Protein AF-A0A945WZQ1-F1 (afdb_monomer_lite)

Radius of gyration: 29.97 Å; chains: 1; bounding box: 73×67×44 Å

Secondary structure (DSSP, 8-state):
--------------------------PPPP----TTSPPPP-EEEEEEEEE-TTT--EEEEEEEEEEEGGGGTTT-----------

Structure (mmCIF, N/CA/C/O backbone):
data_AF-A0A945WZQ1-F1
#
_entry.id   AF-A0A945WZQ1-F1
#
loop_
_atom_site.group_PDB
_atom_site.id
_atom_site.type_symbol
_atom_site.label_atom_id
_atom_site.label_alt_id
_atom_site.label_comp_id
_atom_site.label_asym_id
_atom_site.label_entity_id
_atom_site.label_seq_id
_atom_site.pdbx_PDB_ins_code
_atom_site.Cartn_x
_atom_site.Cartn_y
_atom_site.Cartn_z
_atom_site.occupancy
_atom_site.B_iso_or_equiv
_atom_site.auth_seq_id
_atom_site.auth_comp_id
_atom_site.auth_asym_id
_atom_site.auth_atom_id
_atom_site.pdbx_PDB_model_num
ATOM 1 N N . MET A 1 1 ? 56.638 -54.324 19.271 1.00 42.25 1 MET A N 1
ATOM 2 C CA . MET A 1 1 ? 56.635 -53.480 18.056 1.00 42.25 1 MET A CA 1
ATOM 3 C C . MET A 1 1 ? 55.244 -53.539 17.431 1.00 42.25 1 MET A C 1
ATOM 5 O O . MET A 1 1 ? 54.753 -54.624 17.167 1.00 42.25 1 MET A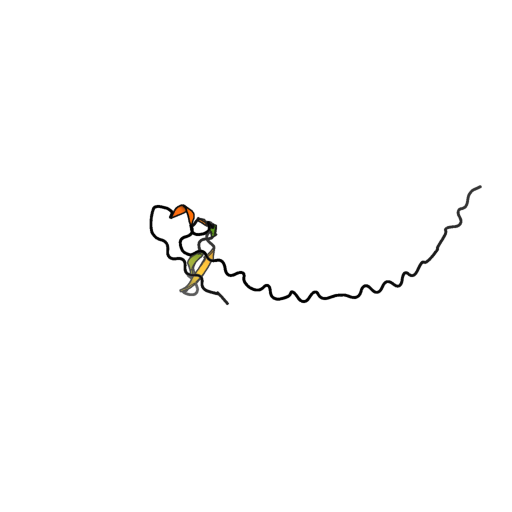 O 1
ATOM 9 N N . LYS A 1 2 ? 54.581 -52.379 17.336 1.00 43.66 2 LYS A N 1
ATOM 10 C CA . LYS A 1 2 ? 53.186 -52.141 16.908 1.00 43.66 2 LYS A CA 1
ATOM 11 C C . LYS A 1 2 ? 53.084 -52.052 15.380 1.00 43.66 2 LYS A C 1
ATOM 13 O O . LYS A 1 2 ? 53.790 -51.214 14.829 1.00 43.66 2 LYS A O 1
ATOM 18 N N . ARG A 1 3 ? 52.161 -52.794 14.748 1.00 45.16 3 ARG A N 1
ATOM 19 C CA . ARG A 1 3 ? 51.495 -52.486 13.453 1.00 45.16 3 ARG A CA 1
ATOM 20 C C . ARG A 1 3 ? 50.127 -53.198 13.451 1.00 45.16 3 ARG A C 1
ATOM 22 O O . ARG A 1 3 ? 50.079 -54.409 13.320 1.00 45.16 3 ARG A O 1
ATOM 29 N N . ILE A 1 4 ? 49.071 -52.588 13.997 1.00 46.81 4 ILE A N 1
ATOM 30 C CA . ILE A 1 4 ? 48.003 -51.863 13.271 1.00 46.81 4 ILE A CA 1
ATOM 31 C C . ILE A 1 4 ? 47.541 -52.639 12.024 1.00 46.81 4 ILE A C 1
ATOM 33 O O . ILE A 1 4 ? 48.048 -52.416 10.932 1.00 46.81 4 ILE A O 1
ATOM 37 N N . SER A 1 5 ? 46.581 -53.552 12.207 1.00 38.19 5 SER A N 1
ATOM 38 C CA . SER A 1 5 ? 45.724 -54.050 11.123 1.00 38.19 5 SER A CA 1
ATOM 39 C C . SER A 1 5 ? 44.449 -53.217 11.120 1.00 38.19 5 SER A C 1
ATOM 41 O O . SER A 1 5 ? 43.715 -53.180 12.107 1.00 38.19 5 SER A O 1
ATOM 43 N N . VAL A 1 6 ? 44.259 -52.479 10.031 1.00 48.81 6 VAL A N 1
ATOM 44 C CA . VAL A 1 6 ? 43.147 -51.556 9.818 1.00 48.81 6 VAL A CA 1
ATOM 45 C C . VAL A 1 6 ? 41.901 -52.363 9.465 1.00 48.81 6 VAL A C 1
ATOM 47 O O . VAL A 1 6 ? 41.877 -53.100 8.483 1.00 48.81 6 VAL A O 1
ATOM 50 N N . PHE A 1 7 ? 40.879 -52.212 10.303 1.00 43.94 7 PHE A N 1
ATOM 51 C CA . PHE A 1 7 ? 39.511 -52.654 10.069 1.00 43.94 7 PHE A CA 1
ATOM 52 C C . PHE A 1 7 ? 38.934 -51.943 8.838 1.00 43.94 7 PHE A C 1
ATOM 54 O O . PHE A 1 7 ? 38.877 -50.716 8.812 1.00 43.94 7 PHE A O 1
ATOM 61 N N . LEU A 1 8 ? 38.459 -52.705 7.852 1.00 40.19 8 LEU A N 1
ATOM 62 C CA . LEU A 1 8 ? 37.634 -52.186 6.762 1.00 40.19 8 LEU A CA 1
ATOM 63 C C . LEU A 1 8 ? 36.334 -52.995 6.697 1.00 40.19 8 LEU A C 1
ATOM 65 O O . LEU A 1 8 ? 36.159 -53.883 5.868 1.00 40.19 8 LEU A O 1
ATOM 69 N N . THR A 1 9 ? 35.430 -52.714 7.629 1.00 48.53 9 THR A N 1
ATOM 70 C CA . THR A 1 9 ? 34.047 -53.197 7.605 1.00 48.53 9 THR A CA 1
ATOM 71 C C . THR A 1 9 ? 33.232 -52.280 6.694 1.00 48.53 9 THR A C 1
ATOM 73 O O . THR A 1 9 ? 32.859 -51.172 7.073 1.00 48.53 9 THR A O 1
ATOM 76 N N . LEU A 1 10 ? 32.988 -52.731 5.463 1.00 41.62 10 LEU A N 1
ATOM 77 C CA . LEU A 1 10 ? 32.162 -52.033 4.481 1.00 41.62 10 LEU A CA 1
ATOM 78 C C . LEU A 1 10 ? 30.684 -52.409 4.697 1.00 41.62 10 LEU A C 1
ATOM 80 O O . LEU A 1 10 ? 30.198 -53.400 4.159 1.00 41.62 10 LEU A O 1
ATOM 84 N N . SER A 1 11 ? 29.967 -51.631 5.509 1.00 43.84 11 SER A N 1
ATOM 85 C CA . SER A 1 11 ? 28.513 -51.759 5.673 1.00 43.84 11 SER A CA 1
ATOM 86 C C . SER A 1 11 ? 27.795 -51.028 4.537 1.00 43.84 11 SER A C 1
ATOM 88 O O . SER A 1 11 ? 27.690 -49.803 4.549 1.00 43.84 11 SER A O 1
ATOM 90 N N . ILE A 1 12 ? 27.290 -51.771 3.549 1.00 54.66 12 ILE A N 1
ATOM 91 C CA . ILE A 1 12 ? 26.403 -51.231 2.510 1.00 54.66 12 ILE A CA 1
ATOM 92 C C . ILE A 1 12 ? 25.000 -51.112 3.115 1.00 54.66 12 ILE A C 1
ATOM 94 O O . ILE A 1 12 ? 24.236 -52.075 3.160 1.00 54.66 12 ILE A O 1
ATOM 98 N N . ALA A 1 13 ? 24.675 -49.925 3.624 1.00 47.94 13 ALA A N 1
ATOM 99 C CA . ALA A 1 13 ? 23.328 -49.583 4.055 1.00 47.94 13 ALA A CA 1
ATOM 100 C C . ALA A 1 13 ? 22.458 -49.287 2.824 1.00 47.94 13 ALA A C 1
ATOM 102 O O . ALA A 1 13 ? 22.547 -48.224 2.212 1.00 47.94 13 ALA A O 1
ATOM 103 N N . PHE A 1 14 ? 21.606 -50.246 2.467 1.00 47.03 14 PHE A N 1
ATOM 104 C CA . PHE A 1 14 ? 20.454 -50.022 1.603 1.00 47.03 14 PHE A CA 1
ATOM 105 C C . PHE A 1 14 ? 19.425 -49.217 2.408 1.00 47.03 14 PHE A C 1
ATOM 107 O O . PHE A 1 14 ? 18.729 -49.770 3.256 1.00 47.03 14 PHE A O 1
ATOM 114 N N . LEU A 1 15 ? 19.343 -47.905 2.180 1.00 49.88 15 LEU A N 1
ATOM 115 C CA . LEU A 1 15 ? 18.251 -47.091 2.708 1.00 49.88 15 LEU A CA 1
ATOM 116 C C . LEU A 1 15 ? 17.606 -46.312 1.562 1.00 49.88 15 LEU A C 1
ATOM 118 O O . LEU A 1 15 ? 18.049 -45.238 1.160 1.00 49.88 15 LEU A O 1
ATOM 122 N N . ALA A 1 16 ? 16.546 -46.908 1.023 1.00 50.62 16 ALA A N 1
ATOM 123 C CA . ALA A 1 16 ? 15.589 -46.241 0.165 1.00 50.62 16 ALA A CA 1
ATOM 124 C C . ALA A 1 16 ? 14.865 -45.161 0.985 1.00 50.62 16 ALA A C 1
ATOM 126 O O . ALA A 1 16 ? 13.973 -45.478 1.770 1.00 50.62 16 ALA A O 1
ATOM 127 N N . LEU A 1 17 ? 15.228 -43.887 0.812 1.00 47.06 17 LEU A N 1
ATOM 128 C CA . LEU A 1 17 ? 14.350 -42.791 1.218 1.00 47.06 17 LEU A CA 1
ATOM 129 C C . LEU A 1 17 ? 13.444 -42.431 0.044 1.00 47.06 17 LEU A C 1
ATOM 131 O O . LEU A 1 17 ? 13.787 -41.651 -0.842 1.00 47.06 17 LEU A O 1
ATOM 135 N N . ALA A 1 18 ? 12.271 -43.057 0.059 1.00 49.75 18 ALA A N 1
ATOM 136 C CA . ALA A 1 18 ? 11.116 -42.642 -0.708 1.00 49.75 18 ALA A CA 1
ATOM 137 C C . ALA A 1 18 ? 10.804 -41.164 -0.423 1.00 49.75 18 ALA A C 1
ATOM 139 O O . ALA A 1 18 ? 10.667 -40.746 0.727 1.00 49.75 18 ALA A O 1
ATOM 140 N N . SER A 1 19 ? 10.680 -40.379 -1.489 1.00 53.75 19 SER A N 1
ATOM 141 C CA . SER A 1 19 ? 10.116 -39.036 -1.445 1.00 53.75 19 SER A CA 1
ATOM 142 C C . SER A 1 19 ? 8.599 -39.132 -1.271 1.00 53.75 19 SER A C 1
ATOM 144 O O . SER A 1 19 ? 7.944 -39.765 -2.100 1.00 53.75 19 SER A O 1
ATOM 146 N N . PRO A 1 20 ? 7.992 -38.446 -0.292 1.00 51.12 20 PRO A N 1
ATOM 147 C CA . PRO A 1 20 ? 6.711 -37.833 -0.521 1.00 51.12 20 PRO A CA 1
ATOM 148 C C . PRO A 1 20 ? 6.995 -36.396 -0.949 1.00 51.12 20 PRO A C 1
ATOM 150 O O . PRO A 1 20 ? 7.300 -35.528 -0.128 1.00 51.12 20 PRO A O 1
ATOM 153 N N . ALA A 1 21 ? 6.861 -36.136 -2.249 1.00 54.31 21 ALA A N 1
ATOM 154 C CA . ALA A 1 21 ? 6.439 -34.828 -2.709 1.00 54.31 21 ALA A CA 1
ATOM 155 C C . ALA A 1 21 ? 5.157 -34.500 -1.933 1.00 54.31 21 ALA A C 1
ATOM 157 O O . ALA A 1 21 ? 4.080 -35.015 -2.237 1.00 54.31 21 ALA A O 1
ATOM 158 N N . GLN A 1 22 ? 5.283 -33.727 -0.853 1.00 55.09 22 GLN A N 1
ATOM 159 C CA . GLN A 1 22 ? 4.134 -33.175 -0.164 1.00 55.09 22 GLN A CA 1
ATOM 160 C C . GLN A 1 22 ? 3.464 -32.256 -1.174 1.00 55.09 22 GLN A C 1
ATOM 162 O O . GLN A 1 22 ? 3.904 -31.130 -1.392 1.00 55.09 22 GLN A O 1
ATOM 167 N N . ALA A 1 23 ? 2.417 -32.762 -1.824 1.00 60.59 23 ALA A N 1
ATOM 168 C CA . ALA A 1 23 ? 1.473 -31.934 -2.540 1.00 60.59 23 ALA A CA 1
ATOM 169 C C . ALA A 1 23 ? 1.047 -30.836 -1.562 1.00 60.59 23 ALA A C 1
ATOM 171 O O . ALA A 1 23 ? 0.394 -31.113 -0.551 1.00 60.59 23 ALA A O 1
ATOM 172 N N . GLN A 1 24 ? 1.501 -29.607 -1.816 1.00 63.50 24 GLN A N 1
ATOM 173 C CA . GLN A 1 24 ? 1.125 -28.426 -1.057 1.00 63.50 24 GLN A CA 1
ATOM 174 C C . GLN A 1 24 ? -0.391 -28.305 -1.192 1.00 63.50 24 GLN A C 1
ATOM 176 O O . GLN A 1 24 ? -0.915 -27.819 -2.192 1.00 63.50 24 GLN A O 1
ATOM 181 N N . ARG A 1 25 ? -1.115 -28.854 -0.212 1.00 65.88 25 ARG A N 1
ATOM 182 C CA . ARG A 1 25 ? -2.571 -28.815 -0.172 1.00 65.88 25 ARG A CA 1
ATOM 183 C C . ARG A 1 25 ? -2.954 -27.345 -0.234 1.00 65.88 25 ARG A C 1
ATOM 185 O O . ARG A 1 25 ? -2.507 -26.575 0.618 1.00 65.88 25 ARG A O 1
ATOM 192 N N . ALA A 1 26 ? -3.725 -26.962 -1.251 1.00 65.50 26 ALA A N 1
ATOM 193 C CA . ALA A 1 26 ? -4.192 -25.594 -1.418 1.00 65.50 26 ALA A CA 1
ATOM 194 C C . ALA A 1 26 ? -4.776 -25.113 -0.081 1.00 65.50 26 ALA A C 1
ATOM 196 O O . ALA A 1 26 ? -5.773 -25.656 0.406 1.00 65.50 26 ALA A O 1
ATOM 197 N N . ARG A 1 27 ? -4.099 -24.158 0.570 1.00 71.56 27 ARG A N 1
ATOM 198 C CA . ARG A 1 27 ? -4.605 -23.559 1.805 1.00 71.56 27 ARG A CA 1
ATOM 199 C C . ARG A 1 27 ? -5.890 -22.838 1.437 1.00 71.56 27 ARG A C 1
ATOM 201 O O . ARG A 1 27 ? -5.880 -21.935 0.606 1.00 71.56 27 ARG A O 1
ATOM 208 N N . ARG A 1 28 ? -6.996 -23.261 2.045 1.00 70.25 28 ARG A N 1
ATOM 209 C CA . ARG A 1 28 ? -8.273 -22.563 1.916 1.00 70.25 28 ARG A CA 1
ATOM 210 C C . ARG A 1 28 ? -8.062 -21.128 2.423 1.00 70.25 28 ARG A C 1
ATOM 212 O O . ARG A 1 28 ? -7.517 -20.987 3.521 1.00 70.25 28 ARG A O 1
ATOM 219 N N . PRO A 1 29 ? -8.438 -20.086 1.665 1.00 70.88 29 PRO A N 1
ATOM 220 C CA . PRO A 1 29 ? -8.338 -18.725 2.166 1.00 70.88 29 PRO A CA 1
ATOM 221 C C . PRO A 1 29 ? -9.204 -18.606 3.422 1.00 70.88 29 PRO A C 1
ATOM 223 O O . PRO A 1 29 ? -10.386 -18.953 3.408 1.00 70.88 29 PRO A O 1
ATOM 226 N N . GLN A 1 30 ? -8.596 -18.182 4.531 1.00 73.00 30 GLN A N 1
ATOM 227 C CA . GLN A 1 30 ? -9.352 -17.807 5.719 1.00 73.00 30 GLN A CA 1
ATOM 228 C C . GLN A 1 30 ? -10.120 -16.533 5.379 1.00 73.00 30 GLN A C 1
ATOM 230 O O . GLN A 1 30 ? -9.519 -15.520 5.025 1.00 73.00 30 GLN A O 1
ATOM 235 N N . GLN A 1 31 ? -11.446 -16.594 5.451 1.00 69.56 31 GLN A N 1
ATOM 236 C CA . GLN A 1 31 ? -12.278 -15.406 5.351 1.00 69.56 31 GLN A CA 1
ATOM 237 C C . GLN A 1 31 ? -12.035 -14.562 6.603 1.00 69.56 31 GLN A C 1
ATOM 239 O O . GLN A 1 31 ? -12.361 -14.984 7.711 1.00 69.56 31 GLN A O 1
ATOM 244 N N . VAL A 1 32 ? -11.416 -13.397 6.425 1.00 77.00 32 VAL A N 1
ATOM 245 C CA . VAL A 1 32 ? -11.176 -12.445 7.510 1.00 77.00 32 VAL A CA 1
ATOM 246 C C . VAL A 1 32 ? -12.286 -11.401 7.458 1.00 77.00 32 VAL A C 1
ATOM 248 O O . VAL A 1 32 ? -12.369 -10.636 6.499 1.00 77.00 32 VAL A O 1
ATOM 251 N N . ASP A 1 33 ? -13.160 -11.391 8.463 1.00 81.44 33 ASP A N 1
ATOM 252 C CA . ASP A 1 33 ? -14.166 -10.340 8.616 1.00 81.44 33 ASP A CA 1
ATOM 253 C C . ASP A 1 33 ? -13.514 -9.094 9.233 1.00 81.44 33 ASP A C 1
ATOM 255 O O . ASP A 1 33 ? -13.112 -9.091 10.399 1.00 81.44 33 ASP A O 1
ATOM 259 N N . LEU A 1 34 ? -13.335 -8.058 8.414 1.00 85.25 34 LEU A N 1
ATOM 260 C CA . LEU A 1 34 ? -12.633 -6.821 8.774 1.00 85.25 34 LEU A CA 1
ATOM 261 C C . LEU A 1 34 ? -13.562 -5.599 8.802 1.00 85.25 34 LEU A C 1
ATOM 263 O O . LEU A 1 34 ? -13.111 -4.495 9.113 1.00 85.25 34 LEU A O 1
ATOM 267 N N . VAL A 1 35 ? -14.850 -5.759 8.483 1.00 89.06 35 VAL A N 1
ATOM 268 C CA . VAL A 1 35 ? -15.776 -4.625 8.368 1.00 89.06 35 VAL A CA 1
ATOM 269 C C . VAL A 1 35 ? -16.054 -4.030 9.751 1.00 89.06 35 VAL A C 1
ATOM 271 O O . VAL A 1 35 ? -16.326 -4.737 10.718 1.00 89.06 35 VAL A O 1
ATOM 274 N N . GLY A 1 36 ? -15.945 -2.703 9.866 1.00 90.25 36 GLY A N 1
ATOM 275 C CA . GLY A 1 36 ? -16.133 -1.980 11.130 1.00 90.25 36 GLY A CA 1
ATOM 276 C C . GLY A 1 36 ? -14.982 -2.128 12.135 1.00 90.25 36 GLY A C 1
ATOM 277 O O . GLY A 1 36 ? -15.023 -1.520 13.204 1.00 90.25 36 GLY A O 1
ATOM 278 N N . LYS A 1 37 ? -13.939 -2.902 11.811 1.00 91.75 37 LYS A N 1
ATOM 279 C CA . LYS A 1 37 ? -12.697 -2.970 12.589 1.00 91.75 37 LYS A CA 1
ATOM 280 C C . LYS A 1 37 ? -11.689 -1.938 12.064 1.00 91.75 37 LYS A C 1
ATOM 282 O O . LYS A 1 37 ? -11.767 -1.542 10.901 1.00 91.75 37 LYS A O 1
ATOM 287 N N . PRO A 1 38 ? -10.719 -1.501 12.888 1.00 90.38 38 PRO A N 1
ATOM 288 C CA . PRO A 1 38 ? -9.603 -0.703 12.396 1.00 90.38 38 PRO A CA 1
ATOM 289 C C . PRO A 1 38 ? -8.876 -1.425 11.257 1.00 90.38 38 PRO A C 1
ATOM 291 O O . PRO A 1 38 ? -8.581 -2.617 11.367 1.00 90.38 38 PRO A O 1
ATOM 294 N N . ALA A 1 39 ? -8.577 -0.701 10.178 1.00 90.75 39 ALA A N 1
ATOM 295 C CA . ALA A 1 39 ? -7.828 -1.256 9.059 1.00 90.75 39 ALA A CA 1
ATOM 296 C C . ALA A 1 39 ? -6.431 -1.728 9.523 1.00 90.75 39 ALA A C 1
ATOM 298 O O . ALA A 1 39 ? -5.787 -1.024 10.311 1.00 90.75 39 ALA A O 1
ATOM 299 N N . PRO A 1 40 ? -5.936 -2.887 9.045 1.00 90.62 40 PRO A N 1
ATOM 300 C CA . PRO A 1 40 ? -4.591 -3.352 9.364 1.00 90.62 40 PRO A CA 1
ATOM 301 C C . PRO A 1 40 ? -3.535 -2.326 8.947 1.00 90.62 40 PRO A C 1
ATOM 303 O O . PRO A 1 40 ? -3.552 -1.831 7.821 1.00 90.62 40 PRO A O 1
ATOM 306 N N . SER A 1 41 ? -2.600 -2.018 9.846 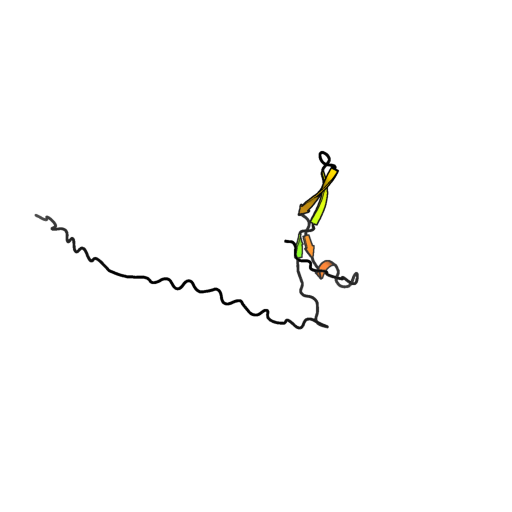1.00 91.62 41 SER A N 1
ATOM 307 C CA . SER A 1 41 ? -1.489 -1.127 9.515 1.00 91.62 41 SER A CA 1
ATOM 308 C C . SER A 1 41 ? -0.507 -1.828 8.578 1.00 91.62 41 SER A C 1
ATOM 310 O O . SER A 1 41 ? -0.165 -2.992 8.786 1.00 91.62 41 SER A O 1
ATOM 312 N N . PHE A 1 42 ? -0.029 -1.109 7.567 1.00 94.50 42 PHE A N 1
ATOM 313 C CA . PHE A 1 42 ? 1.019 -1.568 6.664 1.00 94.50 42 PHE A CA 1
ATOM 314 C C . PHE A 1 42 ? 1.886 -0.395 6.203 1.00 94.50 42 PHE 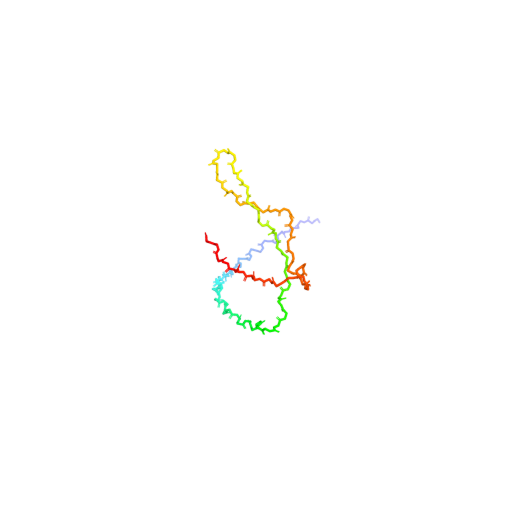A C 1
ATOM 316 O O . PHE A 1 42 ? 1.478 0.770 6.277 1.00 94.50 42 PHE A O 1
ATOM 323 N N . THR A 1 43 ? 3.067 -0.732 5.687 1.00 96.31 43 THR A N 1
ATOM 324 C CA . THR A 1 43 ? 4.006 0.197 5.056 1.00 96.31 43 THR A CA 1
ATOM 325 C C . THR A 1 43 ? 4.436 -0.389 3.717 1.00 96.31 43 THR A C 1
ATOM 327 O O . THR A 1 43 ? 4.834 -1.550 3.658 1.00 96.31 43 THR A O 1
ATOM 330 N N . LEU A 1 44 ? 4.332 0.395 2.644 1.00 94.62 44 LEU A N 1
ATOM 331 C CA . LEU A 1 44 ? 4.666 -0.021 1.279 1.00 94.62 44 LEU A CA 1
ATOM 332 C C . LEU A 1 44 ? 5.606 0.988 0.628 1.00 94.62 44 LEU A C 1
ATOM 334 O O . LEU A 1 44 ? 5.546 2.178 0.933 1.00 94.62 44 LEU A O 1
ATOM 338 N N . HIS A 1 45 ? 6.437 0.533 -0.306 1.00 94.38 45 HIS A N 1
ATOM 339 C CA . HIS A 1 45 ? 7.184 1.448 -1.163 1.00 94.38 45 HIS A CA 1
ATOM 340 C C . HIS A 1 45 ? 6.245 2.167 -2.123 1.00 94.38 45 HIS A C 1
ATOM 342 O O . HIS A 1 45 ? 5.327 1.570 -2.692 1.00 94.38 45 HIS A O 1
ATOM 348 N N . ARG A 1 46 ? 6.487 3.460 -2.322 1.00 92.56 46 ARG A N 1
ATOM 349 C CA . ARG A 1 46 ? 5.727 4.250 -3.281 1.00 92.56 46 ARG A CA 1
ATOM 350 C C . ARG A 1 46 ? 6.153 3.883 -4.699 1.00 92.56 46 ARG A C 1
ATOM 352 O O . ARG A 1 46 ? 7.339 3.843 -5.010 1.00 92.56 46 ARG A O 1
ATOM 359 N N . LEU A 1 47 ? 5.184 3.671 -5.583 1.00 89.44 47 LEU A N 1
ATOM 360 C CA . LEU A 1 47 ? 5.448 3.616 -7.017 1.00 89.44 47 LEU A CA 1
ATOM 361 C C . LEU A 1 47 ? 5.420 5.033 -7.587 1.00 89.44 47 LEU A C 1
ATOM 363 O O . LEU A 1 47 ? 4.510 5.819 -7.322 1.00 89.44 47 LEU A O 1
ATOM 367 N N . SER A 1 48 ? 6.443 5.350 -8.365 1.00 87.88 48 SER A N 1
ATOM 368 C CA . SER A 1 48 ? 6.559 6.578 -9.143 1.00 87.88 48 SER A CA 1
ATOM 369 C C . SER A 1 48 ? 6.612 6.217 -10.617 1.00 87.88 48 SER A C 1
ATOM 371 O O . SER A 1 48 ? 7.106 5.150 -10.975 1.00 87.88 48 SER A O 1
ATOM 373 N N . PHE A 1 49 ? 6.114 7.095 -11.476 1.00 87.94 49 PHE A N 1
ATOM 374 C CA . PHE A 1 49 ? 6.241 6.913 -12.911 1.00 87.94 49 PHE A CA 1
ATOM 375 C C . PHE A 1 49 ? 7.140 8.006 -13.463 1.00 87.94 49 PHE A C 1
ATOM 377 O O . PHE A 1 49 ? 6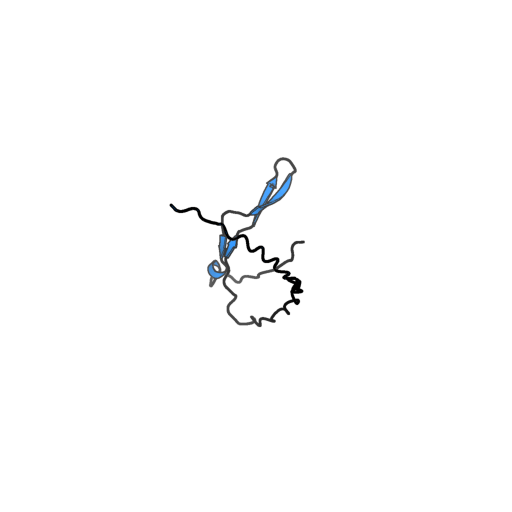.932 9.188 -13.188 1.00 87.94 49 PHE A O 1
ATOM 384 N N . VAL A 1 50 ? 8.158 7.601 -14.213 1.00 86.19 50 VAL A N 1
ATOM 385 C CA . VAL A 1 50 ? 9.090 8.513 -14.872 1.00 86.19 50 VAL A CA 1
ATOM 386 C C . VAL A 1 50 ? 8.934 8.326 -16.369 1.00 86.19 50 VAL A C 1
ATOM 388 O O . VAL A 1 50 ? 8.860 7.198 -16.853 1.00 86.19 50 VAL A O 1
ATOM 391 N N . ASN A 1 51 ? 8.860 9.438 -17.093 1.00 88.50 51 ASN A N 1
ATOM 392 C CA . ASN A 1 51 ? 8.812 9.402 -18.544 1.00 88.50 51 ASN A CA 1
ATOM 393 C C . ASN A 1 51 ? 10.219 9.105 -19.084 1.00 88.50 51 ASN A C 1
ATOM 395 O O . A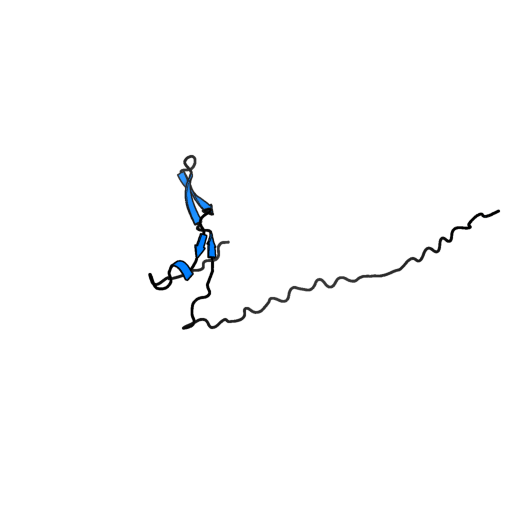SN A 1 51 ? 11.171 9.838 -18.787 1.00 88.50 51 ASN A O 1
ATOM 399 N N . ASP A 1 52 ? 10.355 8.009 -19.822 1.00 83.62 52 ASP A N 1
ATOM 400 C CA . ASP A 1 52 ? 11.588 7.644 -20.497 1.00 83.62 52 ASP A CA 1
ATOM 401 C C . ASP A 1 52 ? 11.831 8.633 -21.639 1.00 83.62 52 ASP A C 1
ATOM 403 O O . ASP A 1 52 ? 11.084 8.697 -22.610 1.00 83.62 52 ASP A O 1
ATOM 407 N N . LYS A 1 53 ? 12.895 9.429 -21.529 1.00 86.06 53 LYS A N 1
ATOM 408 C CA . LYS A 1 53 ? 13.210 10.475 -22.510 1.00 86.06 53 LYS A CA 1
ATOM 409 C C . LYS A 1 53 ? 13.561 9.917 -23.892 1.00 86.06 53 LYS A C 1
ATOM 411 O O . LYS A 1 53 ? 13.549 10.679 -24.853 1.00 86.06 53 LYS A O 1
ATOM 416 N N . THR A 1 54 ? 13.902 8.634 -23.991 1.00 86.25 54 THR A N 1
ATOM 417 C CA . THR A 1 54 ? 14.299 7.996 -25.249 1.00 86.25 54 THR A CA 1
ATOM 418 C C . THR A 1 54 ? 13.109 7.371 -25.971 1.00 86.25 54 THR A C 1
ATOM 420 O O . THR A 1 54 ? 13.043 7.455 -27.193 1.00 86.25 54 THR A O 1
ATOM 423 N N . THR A 1 55 ? 12.166 6.768 -25.241 1.00 84.62 55 THR A N 1
ATOM 424 C CA . THR A 1 55 ? 10.999 6.087 -25.837 1.00 84.62 55 THR A CA 1
ATOM 425 C C . THR A 1 55 ? 9.689 6.862 -25.687 1.00 84.62 55 THR A C 1
ATOM 427 O O . THR A 1 55 ? 8.716 6.543 -26.362 1.00 84.62 55 THR A O 1
ATOM 430 N N . GLY A 1 56 ? 9.644 7.884 -24.828 1.00 85.50 56 GLY A N 1
ATOM 431 C CA . GLY A 1 56 ? 8.424 8.614 -24.469 1.00 85.50 56 GLY A CA 1
ATOM 432 C C . GLY A 1 56 ? 7.450 7.811 -23.598 1.00 85.50 56 GLY A C 1
ATOM 433 O O . GLY A 1 56 ? 6.326 8.257 -23.363 1.00 85.50 56 GLY A O 1
ATOM 434 N N . GLU A 1 57 ? 7.849 6.622 -23.137 1.00 89.19 57 GLU A N 1
ATOM 435 C CA . GLU A 1 57 ? 7.001 5.730 -22.348 1.00 89.19 57 GLU A CA 1
ATOM 436 C C . GLU A 1 57 ? 7.094 6.027 -20.848 1.00 89.19 57 GLU A C 1
ATOM 438 O O . GLU A 1 57 ? 8.162 6.302 -20.299 1.00 89.19 57 GLU A O 1
ATOM 443 N N . LEU A 1 58 ? 5.968 5.897 -20.145 1.00 86.69 58 LEU A N 1
ATOM 444 C CA . LEU A 1 58 ? 5.931 5.947 -18.685 1.00 86.69 58 LEU A CA 1
ATOM 445 C C . LEU A 1 58 ? 6.429 4.622 -18.105 1.00 86.69 58 LEU A C 1
ATOM 447 O O . LEU A 1 58 ? 5.747 3.602 -18.180 1.00 86.69 58 LEU A O 1
ATOM 451 N N . LYS A 1 59 ? 7.600 4.651 -17.468 1.00 85.38 59 LYS A N 1
ATOM 452 C CA . LYS A 1 59 ? 8.154 3.504 -16.745 1.00 85.38 59 LYS A CA 1
ATOM 453 C C . LYS A 1 59 ? 7.891 3.638 -15.252 1.00 85.38 59 LYS A C 1
ATOM 455 O O . LYS A 1 59 ? 8.203 4.661 -14.636 1.00 85.38 59 LYS A O 1
ATOM 460 N N . GLY A 1 60 ? 7.316 2.589 -14.669 1.00 86.06 60 GLY A N 1
ATOM 461 C CA . GLY A 1 60 ? 7.152 2.471 -13.225 1.00 86.06 60 GLY A CA 1
ATOM 462 C C . GLY A 1 60 ? 8.501 2.239 -12.546 1.00 86.06 60 GLY A C 1
ATOM 463 O O . GLY A 1 60 ? 9.268 1.368 -12.949 1.00 86.06 60 GLY A O 1
ATOM 464 N N . LYS A 1 61 ? 8.786 3.011 -11.501 1.00 88.88 61 LYS A N 1
ATOM 465 C CA . LYS A 1 61 ? 9.957 2.870 -10.640 1.00 88.88 61 LYS A CA 1
ATOM 466 C C . LYS A 1 61 ? 9.505 2.842 -9.184 1.00 88.88 61 LYS A C 1
ATOM 468 O O . LYS A 1 61 ? 8.740 3.705 -8.746 1.00 88.88 61 LYS A O 1
ATOM 473 N N . VAL A 1 62 ? 10.017 1.874 -8.429 1.00 88.88 62 VAL A N 1
ATOM 474 C CA . VAL A 1 62 ? 9.901 1.862 -6.967 1.00 88.88 62 VAL A CA 1
ATOM 475 C C . VAL A 1 62 ? 10.719 3.032 -6.420 1.00 88.88 62 VAL A C 1
ATOM 477 O O . VAL A 1 62 ? 11.917 3.130 -6.683 1.00 88.88 62 VAL A O 1
ATOM 480 N N . ALA A 1 63 ? 10.058 3.955 -5.731 1.00 88.81 63 ALA A N 1
ATOM 481 C CA . ALA A 1 63 ? 10.713 5.063 -5.057 1.00 88.81 63 ALA A CA 1
ATOM 482 C C . ALA A 1 63 ? 11.319 4.594 -3.727 1.00 88.81 63 ALA A C 1
ATOM 484 O O . ALA A 1 63 ? 10.822 3.656 -3.098 1.00 88.81 63 ALA A O 1
ATOM 485 N N . ASP A 1 64 ? 12.359 5.295 -3.275 1.00 89.56 64 ASP A N 1
ATOM 486 C CA . ASP A 1 64 ? 12.999 5.019 -1.983 1.00 89.56 64 ASP A CA 1
ATOM 487 C C . ASP A 1 64 ? 12.073 5.380 -0.804 1.00 89.56 64 ASP A C 1
ATOM 489 O O . ASP A 1 64 ? 12.196 4.843 0.295 1.00 89.56 64 ASP A O 1
ATOM 493 N N . GLU A 1 65 ? 11.092 6.255 -1.047 1.00 92.50 65 GLU A N 1
ATOM 494 C CA . GLU A 1 65 ? 10.073 6.646 -0.078 1.00 92.50 65 GLU A CA 1
ATOM 495 C C . GLU A 1 65 ? 9.065 5.522 0.195 1.00 92.50 65 GLU A C 1
ATOM 497 O O . GLU A 1 65 ? 8.515 4.889 -0.714 1.00 92.50 65 GLU A O 1
ATOM 502 N N . THR A 1 66 ? 8.737 5.347 1.473 1.00 95.00 66 THR A N 1
ATOM 503 C CA . THR A 1 66 ? 7.661 4.459 1.917 1.00 95.00 66 THR A CA 1
ATOM 504 C C . THR A 1 66 ? 6.430 5.241 2.353 1.00 95.00 66 THR A C 1
ATOM 506 O O . THR A 1 66 ? 6.535 6.316 2.940 1.00 95.00 66 THR A O 1
ATOM 509 N N . VAL A 1 67 ? 5.257 4.653 2.151 1.00 94.12 67 VAL A N 1
ATOM 510 C CA . VAL A 1 67 ? 3.964 5.171 2.594 1.00 94.12 67 VAL A CA 1
ATOM 511 C C . VAL A 1 67 ? 3.390 4.221 3.638 1.00 94.12 67 VAL A C 1
ATOM 513 O O . VAL A 1 67 ? 3.281 3.020 3.395 1.00 94.12 67 VAL A O 1
ATOM 516 N N . SER A 1 68 ? 3.007 4.760 4.797 1.00 95.38 68 SER A N 1
ATOM 517 C CA . SER A 1 68 ? 2.323 4.008 5.852 1.00 95.38 68 SER A CA 1
ATOM 518 C C . SER A 1 68 ? 0.847 4.381 5.919 1.00 95.38 68 SER A C 1
ATOM 520 O O . SER A 1 68 ? 0.513 5.568 5.927 1.00 95.38 68 SER A O 1
ATOM 522 N N . LEU A 1 69 ? -0.034 3.382 6.043 1.00 94.44 69 LEU A N 1
ATOM 523 C CA . LEU A 1 69 ? -1.472 3.618 6.209 1.00 94.44 69 LEU A CA 1
ATOM 524 C C . LEU A 1 69 ? -1.769 4.461 7.459 1.00 94.44 69 LEU A C 1
ATOM 526 O O . LEU A 1 69 ? -2.613 5.356 7.425 1.00 94.44 69 LEU A O 1
ATOM 530 N N . ALA A 1 70 ? -1.034 4.222 8.548 1.00 93.12 70 ALA A N 1
ATOM 531 C CA . ALA A 1 70 ? -1.191 4.968 9.793 1.00 93.12 70 ALA A CA 1
ATOM 532 C C . ALA A 1 70 ? -0.914 6.473 9.620 1.00 93.12 70 ALA A C 1
ATOM 534 O O . ALA A 1 70 ? -1.474 7.286 10.352 1.00 93.12 70 ALA A O 1
ATOM 535 N N . GLY A 1 71 ? -0.114 6.858 8.620 1.00 92.88 71 GLY A N 1
ATOM 536 C CA . GLY A 1 71 ? 0.190 8.256 8.313 1.00 92.88 71 GLY A CA 1
ATOM 537 C C . GLY A 1 71 ? -1.019 9.085 7.860 1.00 92.88 71 GLY A C 1
ATOM 538 O O . GLY A 1 71 ? -0.947 10.315 7.918 1.00 92.88 71 GLY A O 1
ATOM 539 N N . PHE A 1 72 ? -2.114 8.434 7.449 1.00 93.75 72 PHE A N 1
ATOM 540 C CA . PHE A 1 72 ? -3.371 9.069 7.028 1.00 93.75 72 PHE A CA 1
ATOM 541 C C . PHE A 1 72 ? -4.444 9.098 8.119 1.00 93.75 72 PHE A C 1
ATOM 543 O O . PHE A 1 72 ? -5.481 9.741 7.936 1.00 93.75 72 PHE A O 1
ATOM 550 N N . LYS A 1 73 ? -4.210 8.413 9.245 1.00 92.38 73 LYS A N 1
ATOM 551 C CA . LYS A 1 73 ? -5.162 8.352 10.353 1.00 92.38 73 LYS A CA 1
ATOM 552 C C . LYS A 1 73 ? -5.493 9.768 10.832 1.00 92.38 73 LYS A C 1
ATOM 554 O O . LYS A 1 73 ? -4.598 10.599 10.960 1.00 92.38 73 LYS A O 1
ATOM 559 N N . ASP A 1 74 ? -6.780 10.029 11.051 1.00 92.62 74 ASP A N 1
ATOM 560 C CA . ASP A 1 74 ? -7.323 11.302 11.546 1.00 92.62 74 ASP A CA 1
ATOM 561 C C . ASP A 1 74 ? -7.077 12.522 10.629 1.00 92.62 74 ASP A C 1
ATOM 563 O O . ASP A 1 74 ? -7.381 13.650 11.007 1.00 92.62 74 ASP A O 1
ATOM 567 N N . LYS A 1 75 ? -6.563 12.313 9.405 1.00 94.75 75 LYS A N 1
ATOM 568 C CA . LYS A 1 75 ? -6.334 13.378 8.411 1.00 94.75 75 LYS A CA 1
ATOM 569 C C . LYS A 1 75 ? -7.363 13.349 7.291 1.00 94.75 75 LYS A C 1
ATOM 571 O O . LYS A 1 75 ? -7.943 14.376 6.960 1.00 94.75 75 LYS A O 1
ATOM 576 N N . GLN A 1 76 ? -7.568 12.177 6.691 1.00 92.50 76 GLN A N 1
ATOM 577 C CA . GLN A 1 76 ? -8.456 12.014 5.541 1.00 92.50 76 GLN A CA 1
ATOM 578 C C . GLN A 1 76 ? -8.971 10.574 5.425 1.00 92.50 76 GLN A C 1
ATOM 580 O O . GLN A 1 76 ? -8.259 9.640 5.808 1.00 92.50 76 GLN A O 1
ATOM 585 N N . PRO A 1 77 ? -10.178 10.363 4.868 1.00 92.81 77 PRO A N 1
ATOM 586 C CA . PRO A 1 77 ? -10.630 9.026 4.506 1.00 92.81 77 PRO A CA 1
ATOM 587 C C . PRO A 1 77 ? -9.737 8.439 3.403 1.00 92.81 77 PRO A C 1
ATOM 589 O O . PRO A 1 77 ? -9.306 9.146 2.491 1.00 92.81 77 PRO A O 1
ATOM 592 N N . VAL A 1 78 ? -9.466 7.135 3.478 1.00 93.62 78 VAL A N 1
ATOM 593 C CA . VAL A 1 78 ? -8.616 6.415 2.518 1.00 93.62 78 VAL A CA 1
ATOM 594 C C . VAL A 1 78 ? -9.415 5.278 1.890 1.00 93.62 78 VAL A C 1
ATOM 596 O O . VAL A 1 78 ? -9.961 4.437 2.600 1.00 93.62 78 VAL A O 1
ATOM 599 N N . CYS A 1 79 ? -9.450 5.234 0.558 1.00 93.50 79 CYS A N 1
ATOM 600 C CA . CYS A 1 79 ? -9.952 4.098 -0.210 1.00 93.50 79 CYS A CA 1
ATOM 601 C C . CYS A 1 79 ? -8.754 3.314 -0.759 1.00 93.50 79 CYS A C 1
ATOM 603 O O . CYS A 1 79 ? -7.935 3.873 -1.488 1.00 93.50 79 CYS A O 1
ATOM 605 N N . LEU A 1 80 ? -8.633 2.038 -0.386 1.00 92.88 80 LEU A N 1
ATOM 606 C CA . LEU A 1 80 ? -7.578 1.148 -0.870 1.00 92.88 80 LEU A CA 1
ATOM 607 C C . LEU A 1 80 ? -8.160 0.188 -1.900 1.00 92.88 80 LEU A C 1
ATOM 609 O O . LEU A 1 80 ? -9.118 -0.528 -1.614 1.00 92.88 80 LEU A O 1
ATOM 613 N N . ILE A 1 81 ? -7.554 0.156 -3.082 1.00 92.06 81 ILE A N 1
ATOM 614 C CA . ILE A 1 81 ? -7.942 -0.737 -4.171 1.00 92.06 81 ILE A CA 1
ATOM 615 C C . ILE A 1 81 ? -6.769 -1.671 -4.433 1.00 92.06 81 ILE A C 1
ATOM 617 O O . ILE A 1 81 ? -5.656 -1.223 -4.704 1.00 92.06 81 ILE A O 1
ATOM 621 N N . PHE A 1 82 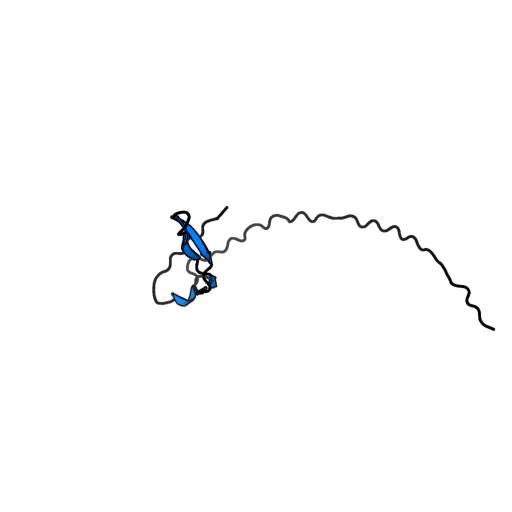? -7.026 -2.972 -4.346 1.00 90.38 82 PHE A N 1
ATOM 622 C CA . PHE A 1 82 ? -6.056 -4.006 -4.674 1.00 90.38 82 PHE A CA 1
ATOM 623 C C . PHE A 1 82 ? -6.393 -4.556 -6.054 1.00 90.38 82 PHE A C 1
ATOM 625 O O . PHE A 1 82 ? -7.506 -5.024 -6.281 1.00 90.38 82 PHE A O 1
ATOM 632 N N . SER A 1 83 ? -5.429 -4.501 -6.967 1.00 87.88 83 SER A N 1
ATOM 633 C CA . SER A 1 83 ? -5.524 -5.137 -8.277 1.00 87.88 83 SER A CA 1
ATOM 634 C C . SER A 1 83 ? -4.449 -6.202 -8.381 1.00 87.88 83 SER A C 1
ATOM 636 O O . SER A 1 83 ? -3.317 -5.989 -7.943 1.00 87.88 83 SER A O 1
ATOM 638 N N . SER A 1 84 ? -4.782 -7.338 -8.986 1.00 88.62 84 SER A N 1
ATOM 639 C CA . SER A 1 84 ? -3.765 -8.283 -9.433 1.00 88.62 84 SER A CA 1
ATOM 640 C C . SER A 1 84 ? -2.970 -7.656 -10.575 1.00 88.62 84 SER A C 1
ATOM 642 O O . SER A 1 84 ? -3.556 -7.069 -11.486 1.00 88.62 84 SER A O 1
ATOM 644 N N . TYR A 1 85 ? -1.652 -7.800 -10.522 1.00 74.50 85 TYR A N 1
ATOM 645 C CA . TYR A 1 85 ? -0.768 -7.574 -11.657 1.00 74.50 85 TYR A CA 1
ATOM 646 C C . TYR A 1 85 ? -0.284 -8.950 -12.121 1.00 74.50 85 TYR A C 1
ATOM 648 O O . TYR A 1 85 ? 0.195 -9.729 -11.293 1.00 74.50 85 TYR A O 1
ATOM 656 N N . THR A 1 86 ? -0.494 -9.266 -13.396 1.00 56.31 86 THR A N 1
ATOM 657 C CA . THR A 1 86 ? -0.066 -10.519 -14.040 1.00 56.31 86 THR A CA 1
ATOM 658 C C . THR A 1 86 ? 1.127 -10.265 -14.933 1.00 56.31 86 THR A C 1
ATOM 660 O O . THR A 1 86 ? 1.044 -9.274 -15.694 1.00 56.31 86 THR A O 1
#

Sequence (86 aa):
MKRISVFLTLSIAFLALASPAQAQRARRPQQVDLVGKPAPSFTLHRLSFVNDKTTGELKGKVADETVSLAGFKDKQPVCLIFSSYT

Foldseek 3Di:
DDDDDDDDDDDPDPDDPDDDPPPPPPPDDDDDDCPPHPDDKDKDFDWDWDQDPVPRDTDIDGDPDIDIPVVCPPPDDDDDDDDDDD

pLDDT: mean 76.29, std 18.94, range [38.19, 96.31]